Protein AF-A0A2W0CBE4-F1 (afdb_monomer_lite)

Sequence (94 aa):
MFDRSFEKEGIDSITYVEFQSAEAIKQCAISGIGIAFLPEIVAESEVERGELVVLPWQIPDLQVYTQMLWHKEKAFTNHVFFHRSNQGSFWFTE

InterPro domains:
  IPR005119 LysR, substrate-binding [PF03466] (2-75)

pLDDT: mean 75.32, std 16.88, range [40.31, 97.06]

Radius of gyration: 17.61 Å; chains: 1; bounding box: 34×37×43 Å

Structure (mmCIF, N/CA/C/O backbone):
data_AF-A0A2W0CBE4-F1
#
_entry.id   AF-A0A2W0CBE4-F1
#
loop_
_atom_site.group_PDB
_atom_site.id
_atom_site.type_symbol
_atom_site.label_atom_id
_atom_site.label_alt_id
_atom_site.label_comp_id
_atom_site.label_asym_id
_atom_site.label_entity_id
_atom_site.label_seq_id
_atom_site.pdbx_PDB_ins_code
_atom_site.Cartn_x
_atom_site.Cartn_y
_atom_site.Cartn_z
_atom_site.occupancy
_atom_site.B_iso_or_equiv
_atom_site.auth_seq_id
_atom_site.auth_comp_id
_atom_site.auth_asym_id
_atom_site.auth_atom_id
_atom_site.pdbx_PDB_model_num
ATOM 1 N N . MET A 1 1 ? 12.312 10.914 0.104 1.00 53.34 1 MET A N 1
ATOM 2 C CA . MET A 1 1 ? 11.704 11.793 -0.949 1.00 53.34 1 MET A CA 1
ATOM 3 C C . MET A 1 1 ? 10.361 12.331 -0.471 1.00 53.34 1 MET A C 1
ATOM 5 O O . MET A 1 1 ? 10.113 13.512 -0.659 1.00 53.34 1 MET A O 1
ATOM 9 N N . PHE A 1 2 ? 9.556 11.500 0.196 1.00 57.88 2 PHE A N 1
ATOM 10 C CA . PHE A 1 2 ? 8.337 11.891 0.914 1.00 57.88 2 PHE A CA 1
ATOM 11 C C . PHE A 1 2 ? 8.612 12.721 2.175 1.00 57.88 2 PHE A C 1
ATOM 13 O O . PHE A 1 2 ? 7.879 13.655 2.475 1.00 57.88 2 PHE A O 1
ATOM 20 N N . ASP A 1 3 ? 9.726 12.448 2.845 1.00 57.72 3 ASP A N 1
ATOM 21 C CA . ASP A 1 3 ? 10.164 13.099 4.093 1.00 57.72 3 ASP A CA 1
ATOM 22 C C . ASP A 1 3 ? 10.313 14.617 3.920 1.00 57.72 3 ASP A C 1
ATOM 24 O O . ASP A 1 3 ? 9.885 15.402 4.759 1.00 57.72 3 ASP A O 1
ATOM 28 N N . ARG A 1 4 ? 10.803 15.046 2.748 1.00 61.97 4 ARG A N 1
ATOM 29 C CA . ARG A 1 4 ? 10.951 16.468 2.397 1.00 61.97 4 ARG A CA 1
ATOM 30 C C . ARG A 1 4 ? 9.623 17.210 2.270 1.00 61.97 4 ARG A C 1
ATOM 32 O O . ARG A 1 4 ? 9.611 18.432 2.395 1.00 61.97 4 ARG A O 1
ATOM 39 N N . SER A 1 5 ? 8.531 16.512 1.964 1.00 63.81 5 SER A N 1
ATOM 40 C CA . SER A 1 5 ? 7.204 17.129 1.903 1.00 63.81 5 SER A CA 1
ATOM 41 C C . SER A 1 5 ? 6.672 17.404 3.310 1.00 63.81 5 SER A C 1
ATOM 43 O O . SER A 1 5 ? 6.028 18.423 3.519 1.00 63.81 5 SER A O 1
ATOM 45 N N . PHE A 1 6 ? 7.002 16.546 4.281 1.00 67.31 6 PHE A N 1
ATOM 46 C CA . PHE A 1 6 ? 6.626 16.707 5.688 1.00 67.31 6 PHE A CA 1
ATOM 47 C C . PHE A 1 6 ? 7.449 17.770 6.413 1.00 67.31 6 PHE A C 1
ATOM 49 O O . PHE A 1 6 ? 6.891 18.587 7.144 1.00 67.31 6 PHE A O 1
ATOM 56 N N . GLU A 1 7 ? 8.755 17.810 6.147 1.00 64.94 7 GLU A N 1
ATOM 57 C CA . GLU A 1 7 ? 9.657 18.838 6.679 1.00 64.94 7 GLU A CA 1
ATOM 58 C C . GLU A 1 7 ? 9.248 20.249 6.225 1.00 64.94 7 GLU A C 1
ATOM 60 O O . GLU A 1 7 ? 9.318 21.202 6.998 1.00 64.94 7 GLU A O 1
ATOM 65 N N . LYS A 1 8 ? 8.774 20.402 4.979 1.00 64.00 8 LYS A N 1
ATOM 66 C CA . LYS A 1 8 ? 8.304 21.697 4.457 1.00 64.00 8 LYS A CA 1
ATOM 67 C C . LYS A 1 8 ? 7.058 22.228 5.163 1.00 64.00 8 LYS A C 1
ATOM 69 O O . LYS A 1 8 ? 6.905 23.441 5.260 1.00 64.00 8 LYS A O 1
ATOM 74 N N . GLU A 1 9 ? 6.204 21.338 5.655 1.00 68.31 9 GLU A N 1
ATOM 75 C CA . GLU A 1 9 ? 4.979 21.688 6.382 1.00 68.31 9 GLU A CA 1
ATOM 76 C C . GLU A 1 9 ? 5.218 21.827 7.902 1.00 68.31 9 GLU A C 1
ATOM 78 O O . GLU A 1 9 ? 4.274 22.034 8.661 1.00 68.31 9 GLU A O 1
ATOM 83 N N . GLY A 1 10 ? 6.475 21.738 8.366 1.00 64.25 10 GLY A N 1
ATOM 84 C CA . GLY A 1 10 ? 6.847 21.929 9.774 1.00 64.25 10 GLY A CA 1
ATOM 85 C C . GLY A 1 10 ? 6.463 20.766 10.692 1.00 64.25 10 GLY A C 1
ATOM 86 O O . GLY A 1 10 ? 6.279 20.960 11.896 1.00 64.25 10 GLY A O 1
ATOM 87 N N . ILE A 1 11 ? 6.296 19.560 10.138 1.00 68.62 11 ILE A N 1
ATOM 88 C CA . ILE A 1 11 ? 5.970 18.364 10.916 1.00 68.62 11 ILE A CA 1
ATOM 89 C C . ILE A 1 11 ? 7.269 17.636 11.287 1.00 68.62 11 ILE A C 1
ATOM 91 O O . ILE A 1 11 ? 7.718 16.729 10.591 1.00 68.62 11 ILE A O 1
ATOM 95 N N . ASP A 1 12 ? 7.849 18.017 12.424 1.00 61.34 12 ASP A N 1
ATO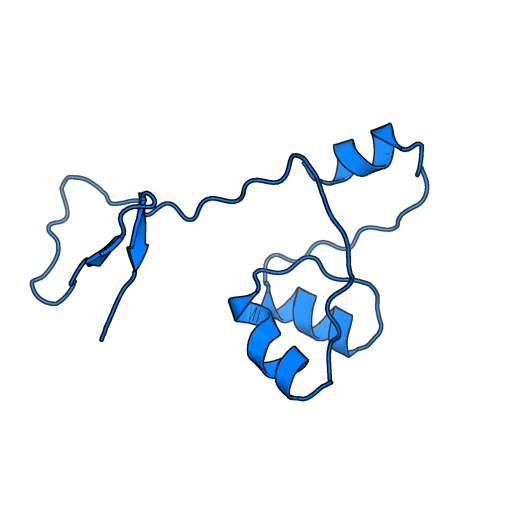M 96 C CA . ASP A 1 12 ? 9.176 17.550 12.864 1.00 61.34 12 ASP A CA 1
ATOM 97 C C . ASP A 1 12 ? 9.162 16.207 13.631 1.00 61.34 12 ASP A C 1
ATOM 99 O O . ASP A 1 12 ? 10.209 15.708 14.039 1.00 61.34 12 ASP A O 1
ATOM 103 N N . SER A 1 13 ? 7.986 15.608 13.869 1.00 60.84 13 SER A N 1
ATOM 104 C CA . SER A 1 13 ? 7.828 14.464 14.787 1.00 60.84 13 SER A CA 1
ATOM 105 C C . SER A 1 13 ? 6.918 13.353 14.243 1.00 60.84 13 SER A C 1
ATOM 107 O O . SER A 1 13 ? 5.993 12.902 14.923 1.00 60.84 13 SER A O 1
ATOM 109 N N . ILE A 1 14 ? 7.182 12.877 13.025 1.00 69.88 14 ILE A N 1
ATOM 110 C CA . ILE A 1 14 ? 6.596 11.624 12.522 1.00 69.88 14 ILE A CA 1
ATOM 111 C C . ILE A 1 14 ? 7.624 10.505 12.701 1.00 69.88 14 ILE A C 1
ATOM 113 O O . ILE A 1 14 ? 8.774 10.628 12.288 1.00 69.88 14 ILE A O 1
ATOM 117 N N . THR A 1 15 ? 7.214 9.403 13.332 1.00 75.88 15 THR A N 1
ATOM 118 C CA . THR A 1 15 ? 8.023 8.177 13.373 1.00 75.88 15 THR A CA 1
ATOM 119 C C . THR A 1 15 ? 7.781 7.399 12.088 1.00 75.88 15 THR A C 1
ATOM 121 O O . THR A 1 15 ? 6.665 6.939 11.850 1.00 75.88 15 THR A O 1
ATOM 124 N N . TYR A 1 16 ? 8.818 7.256 11.266 1.00 77.62 16 TYR A N 1
ATOM 125 C CA . TYR A 1 16 ? 8.756 6.488 10.026 1.00 77.62 16 TYR A CA 1
ATOM 126 C C . TYR A 1 16 ? 9.224 5.056 10.264 1.00 77.62 16 TYR A C 1
ATOM 128 O O . TYR A 1 16 ? 10.232 4.819 10.932 1.00 77.62 16 TYR A O 1
ATOM 136 N N . VAL A 1 17 ? 8.495 4.102 9.693 1.00 82.00 17 VAL A N 1
ATOM 137 C CA . VAL A 1 17 ? 8.904 2.699 9.638 1.00 82.00 17 VAL A CA 1
ATOM 138 C C . VAL A 1 17 ? 8.960 2.298 8.175 1.00 82.00 17 VAL A C 1
ATOM 140 O O . VAL A 1 17 ? 7.963 2.387 7.461 1.00 82.00 17 VAL A O 1
ATOM 143 N N . GLU A 1 18 ? 10.135 1.868 7.728 1.00 83.94 18 GLU A N 1
ATOM 144 C CA . GLU A 1 18 ? 10.371 1.479 6.343 1.00 83.94 18 GLU A CA 1
ATOM 145 C C . GLU A 1 18 ? 10.469 -0.041 6.222 1.00 83.94 18 GLU A C 1
ATOM 147 O O . GLU A 1 18 ? 11.198 -0.700 6.966 1.00 83.94 18 GLU A O 1
ATOM 152 N N . PHE A 1 19 ? 9.772 -0.596 5.234 1.00 86.50 19 PHE A N 1
ATOM 153 C CA . PHE A 1 19 ? 9.900 -1.996 4.853 1.00 86.50 19 PHE A CA 1
ATOM 154 C C . PHE A 1 19 ? 10.179 -2.095 3.358 1.00 86.50 19 PHE A C 1
ATOM 156 O O . PHE A 1 19 ? 9.686 -1.302 2.561 1.00 86.50 19 PHE A O 1
ATOM 163 N N . GLN A 1 20 ? 10.930 -3.120 2.959 1.00 87.00 20 GLN A N 1
ATOM 164 C CA . GLN A 1 20 ? 11.201 -3.377 1.541 1.00 87.00 20 GLN A CA 1
ATOM 165 C C . GLN A 1 20 ? 10.022 -4.026 0.807 1.00 87.00 20 GLN A C 1
ATOM 167 O O . GLN A 1 20 ? 9.985 -4.030 -0.420 1.00 87.00 20 GLN A O 1
ATOM 172 N N . SER A 1 21 ? 9.073 -4.601 1.548 1.00 93.12 21 SER A N 1
ATOM 173 C CA . SER A 1 21 ? 7.917 -5.298 0.992 1.00 93.12 21 SER A CA 1
ATOM 174 C C . SER A 1 21 ? 6.658 -4.463 1.163 1.00 93.12 21 SER A C 1
ATOM 176 O O . SER A 1 21 ? 6.286 -4.135 2.290 1.00 93.12 21 SER A O 1
ATOM 178 N N . ALA A 1 22 ? 5.963 -4.200 0.056 1.00 91.81 22 ALA A N 1
ATOM 179 C CA . ALA A 1 22 ? 4.649 -3.564 0.083 1.00 91.81 22 ALA A CA 1
ATOM 180 C C . ALA A 1 22 ? 3.636 -4.384 0.906 1.00 91.81 22 ALA A C 1
ATOM 182 O O . ALA A 1 22 ? 2.798 -3.808 1.592 1.00 91.81 22 ALA A O 1
ATOM 183 N N . GLU A 1 23 ? 3.767 -5.715 0.922 1.00 93.88 23 GLU A N 1
ATOM 184 C CA . GLU A 1 23 ? 2.920 -6.585 1.742 1.00 93.88 23 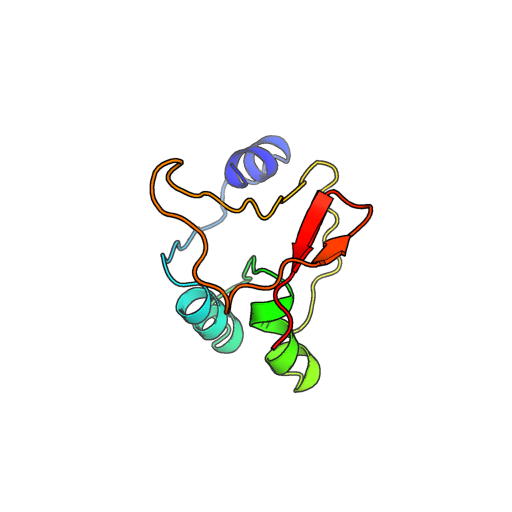GLU A CA 1
ATOM 185 C C . GLU A 1 23 ? 3.190 -6.392 3.238 1.00 93.88 23 GLU A C 1
ATOM 187 O O . GLU A 1 23 ? 2.256 -6.300 4.023 1.00 93.88 23 GLU A O 1
ATOM 192 N N . ALA A 1 24 ? 4.456 -6.254 3.646 1.00 93.81 24 ALA A N 1
ATOM 193 C CA . ALA A 1 24 ? 4.783 -5.996 5.050 1.00 93.81 24 ALA A CA 1
ATOM 194 C C . ALA A 1 24 ? 4.200 -4.653 5.520 1.00 93.81 24 ALA A C 1
ATOM 196 O O . ALA A 1 24 ? 3.578 -4.587 6.579 1.00 93.81 24 ALA A O 1
ATOM 197 N N . ILE A 1 25 ? 4.327 -3.609 4.693 1.00 94.50 25 ILE A N 1
ATOM 198 C CA . ILE A 1 25 ? 3.716 -2.297 4.949 1.00 94.50 25 ILE A CA 1
ATOM 199 C C . ILE A 1 25 ? 2.189 -2.431 5.068 1.00 94.50 25 ILE A C 1
ATOM 201 O O . ILE A 1 25 ? 1.596 -1.901 6.009 1.00 94.50 25 ILE A O 1
ATOM 205 N N . LYS A 1 26 ? 1.552 -3.164 4.145 1.00 95.12 26 LYS A N 1
ATOM 206 C CA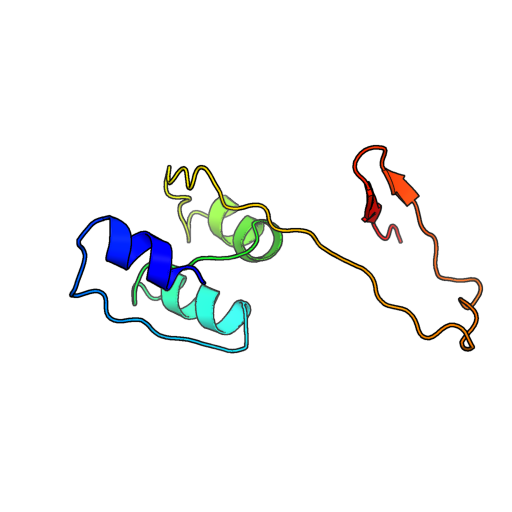 . LYS A 1 26 ? 0.104 -3.402 4.150 1.00 95.12 26 LYS A CA 1
ATOM 207 C C . LYS A 1 26 ? -0.354 -4.097 5.431 1.00 95.12 26 LYS A C 1
ATOM 209 O O . LYS A 1 26 ? -1.275 -3.615 6.083 1.00 95.12 26 LYS A O 1
ATOM 214 N N . GLN A 1 27 ? 0.331 -5.162 5.846 1.00 94.88 27 GLN A N 1
ATOM 215 C CA . GLN A 1 27 ? 0.011 -5.882 7.081 1.00 94.88 27 GLN A CA 1
ATOM 216 C C . GLN A 1 27 ? 0.176 -5.006 8.332 1.00 94.88 27 GLN A C 1
ATOM 218 O O . GLN A 1 27 ? -0.637 -5.095 9.253 1.00 94.88 27 GLN A O 1
ATOM 223 N N . CYS A 1 28 ? 1.169 -4.112 8.369 1.00 93.56 28 CYS A N 1
ATOM 224 C CA . CYS A 1 28 ? 1.305 -3.142 9.458 1.00 93.56 28 CYS A CA 1
ATOM 225 C C . CYS A 1 28 ? 0.119 -2.167 9.530 1.00 93.56 28 CYS A C 1
ATOM 227 O O . CYS A 1 28 ? -0.368 -1.893 10.628 1.00 93.56 28 CYS A O 1
ATOM 229 N N . ALA A 1 29 ? -0.364 -1.675 8.385 1.00 94.19 29 ALA A N 1
ATOM 230 C CA . ALA A 1 29 ? -1.533 -0.797 8.333 1.00 94.19 29 ALA A CA 1
ATOM 231 C C . ALA A 1 29 ? -2.815 -1.515 8.776 1.00 94.19 29 ALA A C 1
ATOM 233 O O . ALA A 1 29 ? -3.537 -0.992 9.621 1.00 94.19 29 ALA A O 1
ATOM 234 N N . ILE A 1 30 ? -3.051 -2.740 8.290 1.00 95.25 30 ILE A N 1
ATOM 235 C CA . ILE A 1 30 ? -4.192 -3.576 8.711 1.00 95.25 30 ILE A CA 1
ATOM 236 C C . ILE A 1 30 ? -4.144 -3.837 10.221 1.00 95.25 30 ILE A C 1
ATOM 238 O O . ILE A 1 30 ? -5.163 -3.794 10.904 1.00 95.25 30 ILE A O 1
ATOM 242 N N . SER A 1 31 ? -2.944 -4.053 10.764 1.00 94.69 31 SER A N 1
ATOM 243 C CA . SER A 1 31 ? -2.732 -4.279 12.199 1.00 94.69 31 SER A CA 1
ATOM 244 C C . SER A 1 31 ? -2.884 -3.010 13.052 1.00 94.69 31 SER A C 1
ATOM 246 O O . SER A 1 31 ? -2.697 -3.068 14.266 1.00 94.69 31 SER A O 1
ATOM 248 N N . GLY A 1 32 ? -3.184 -1.856 12.445 1.00 91.56 32 GLY A N 1
ATOM 249 C CA . GLY A 1 32 ? -3.370 -0.586 13.147 1.00 91.56 32 GLY A CA 1
ATOM 250 C C . GLY A 1 32 ? -2.078 0.039 13.678 1.00 91.56 32 GLY A C 1
ATOM 251 O O . GLY A 1 32 ? -2.132 0.898 14.553 1.00 91.56 32 GLY A O 1
ATOM 252 N N . ILE A 1 33 ? -0.913 -0.377 13.169 1.00 89.38 33 ILE A N 1
ATOM 253 C CA . ILE A 1 33 ? 0.398 0.127 13.617 1.00 89.38 33 ILE A CA 1
ATOM 254 C C . ILE A 1 33 ? 0.665 1.542 13.071 1.00 89.38 33 ILE A C 1
ATOM 256 O O . ILE A 1 33 ? 1.486 2.276 13.617 1.00 89.38 33 ILE A O 1
ATOM 260 N N . GLY A 1 34 ? -0.052 1.962 12.026 1.00 89.12 34 GLY A N 1
ATOM 261 C CA . GLY A 1 34 ? 0.043 3.314 11.488 1.00 89.12 34 GLY A CA 1
ATOM 262 C C . GLY A 1 34 ? -0.686 3.488 10.161 1.00 89.12 34 GLY A C 1
ATOM 263 O O . GLY A 1 34 ? -1.558 2.701 9.800 1.00 89.12 34 GLY A O 1
ATOM 264 N N . ILE A 1 35 ? -0.300 4.537 9.436 1.00 90.25 35 ILE A N 1
ATOM 265 C CA . ILE A 1 35 ? -0.784 4.851 8.089 1.00 90.25 35 ILE A CA 1
ATOM 266 C C . ILE A 1 35 ? 0.270 4.380 7.085 1.00 90.25 35 ILE A C 1
ATOM 268 O O . ILE A 1 35 ? 1.464 4.588 7.296 1.00 90.25 35 ILE A O 1
ATOM 272 N N . ALA A 1 36 ? -0.170 3.767 5.989 1.00 91.25 36 ALA A N 1
ATOM 273 C CA . ALA A 1 36 ? 0.707 3.277 4.936 1.00 91.25 36 ALA A CA 1
ATOM 274 C C . ALA A 1 36 ? 0.527 4.053 3.631 1.00 91.25 36 ALA A C 1
ATOM 276 O O . ALA A 1 36 ? -0.590 4.374 3.230 1.00 91.25 36 ALA A O 1
ATOM 277 N N . PHE A 1 37 ? 1.642 4.281 2.941 1.00 87.75 37 PHE A N 1
ATOM 278 C CA . PHE A 1 37 ? 1.655 4.748 1.562 1.00 87.75 37 PHE A CA 1
ATOM 279 C C . PHE A 1 37 ? 1.916 3.553 0.638 1.00 87.75 37 PHE A C 1
ATOM 281 O O . PHE A 1 37 ? 2.998 2.965 0.675 1.00 87.75 37 PHE A O 1
ATOM 288 N N . LEU A 1 38 ? 0.919 3.166 -0.159 1.00 89.44 38 LEU A N 1
ATOM 289 C CA . LEU A 1 38 ? 0.950 1.963 -0.995 1.00 89.44 38 LEU A CA 1
ATOM 290 C C . LEU A 1 38 ? 0.400 2.247 -2.397 1.00 89.44 38 LEU A C 1
ATOM 292 O O . LEU A 1 38 ? -0.485 3.092 -2.539 1.00 89.44 38 LEU A O 1
ATOM 296 N N . PRO A 1 39 ? 0.873 1.526 -3.432 1.00 87.94 39 PRO A N 1
ATOM 297 C CA . PRO A 1 39 ? 0.192 1.489 -4.719 1.00 87.94 39 PRO A CA 1
ATOM 298 C C . PRO A 1 39 ? -1.234 0.957 -4.558 1.00 87.94 39 PRO A C 1
ATOM 300 O O . PRO A 1 39 ? -1.450 -0.015 -3.836 1.00 87.94 39 PRO A O 1
ATOM 303 N N . GLU A 1 40 ? -2.176 1.548 -5.289 1.00 87.38 40 GLU A N 1
ATOM 304 C CA . GLU A 1 40 ? -3.601 1.195 -5.240 1.00 87.38 40 GLU A CA 1
ATOM 305 C C . GLU A 1 40 ? -3.838 -0.309 -5.432 1.00 87.38 40 GLU A C 1
ATOM 307 O O . GLU A 1 40 ? -4.450 -0.944 -4.581 1.00 87.38 40 GLU A O 1
ATOM 312 N N . ILE A 1 41 ? -3.221 -0.907 -6.455 1.00 89.19 41 ILE A N 1
ATOM 313 C CA . ILE A 1 41 ? -3.338 -2.342 -6.767 1.00 89.19 41 ILE A CA 1
ATOM 314 C C . ILE A 1 41 ? -2.925 -3.279 -5.619 1.00 89.19 41 ILE A C 1
ATOM 316 O O . ILE A 1 41 ? -3.367 -4.420 -5.556 1.00 89.19 41 ILE A O 1
ATOM 320 N N . VAL A 1 42 ? -2.066 -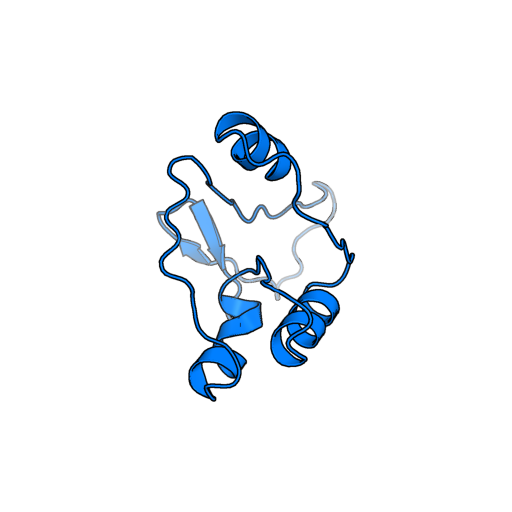2.828 -4.698 1.00 92.62 42 VAL A N 1
ATOM 321 C CA . VAL A 1 42 ? -1.629 -3.654 -3.560 1.00 92.62 42 VAL A CA 1
ATOM 322 C C . VAL A 1 42 ? -2.674 -3.670 -2.442 1.00 92.62 42 VAL A C 1
ATOM 324 O O . VAL A 1 42 ? -2.741 -4.655 -1.706 1.00 92.62 42 VAL A O 1
ATOM 327 N N . ALA A 1 43 ? -3.455 -2.594 -2.306 1.00 94.19 43 ALA A N 1
ATOM 328 C CA . ALA A 1 43 ? -4.422 -2.387 -1.228 1.00 94.19 43 ALA A CA 1
ATOM 329 C C . ALA A 1 43 ? -5.889 -2.494 -1.681 1.00 94.19 43 ALA A C 1
ATOM 331 O O . ALA A 1 43 ? -6.774 -2.499 -0.830 1.00 94.19 43 ALA A O 1
ATOM 332 N N . GLU A 1 44 ? -6.150 -2.578 -2.990 1.00 94.94 44 GLU A N 1
ATOM 333 C CA . GLU A 1 44 ? -7.488 -2.624 -3.595 1.00 94.94 44 GLU A CA 1
ATOM 334 C C . GLU A 1 44 ? -8.386 -3.652 -2.899 1.00 94.94 44 GLU A C 1
ATOM 336 O O . GLU A 1 44 ? -9.447 -3.306 -2.385 1.00 94.94 44 GLU A O 1
ATOM 341 N N . SER A 1 45 ? -7.907 -4.890 -2.762 1.00 95.88 45 SER A N 1
ATOM 342 C CA . SER A 1 45 ? -8.705 -5.975 -2.189 1.00 95.88 45 SER A CA 1
ATOM 343 C C . SER A 1 45 ? -9.054 -5.758 -0.710 1.00 95.88 45 SER A C 1
ATOM 345 O O . SER A 1 45 ? -10.141 -6.106 -0.260 1.00 95.88 45 SER A O 1
ATOM 347 N N . GLU A 1 46 ? -8.144 -5.179 0.069 1.00 96.50 46 GLU A N 1
ATOM 348 C CA . GLU A 1 46 ? -8.327 -4.878 1.489 1.00 96.50 46 GLU A CA 1
ATOM 349 C C . GLU A 1 46 ? -9.273 -3.690 1.686 1.00 96.50 46 GLU A C 1
ATOM 351 O O . GLU A 1 46 ? -10.062 -3.671 2.631 1.00 96.50 46 GLU A O 1
ATOM 356 N N . VAL A 1 47 ? -9.218 -2.708 0.783 1.00 95.94 47 VAL A N 1
ATOM 357 C CA . VAL A 1 47 ? -10.146 -1.574 0.767 1.00 95.94 47 VAL A CA 1
ATOM 358 C C . VAL A 1 47 ? -11.553 -2.044 0.409 1.00 95.94 47 VAL A C 1
ATOM 360 O O . VAL A 1 47 ? -12.506 -1.685 1.098 1.00 95.94 47 VAL A O 1
ATOM 363 N N . GLU A 1 48 ? -11.694 -2.902 -0.603 1.00 96.94 48 GLU A N 1
ATOM 364 C CA . GLU A 1 48 ? -12.977 -3.512 -0.972 1.00 96.94 48 GLU A CA 1
ATOM 365 C C . GLU A 1 48 ? -13.583 -4.338 0.170 1.00 9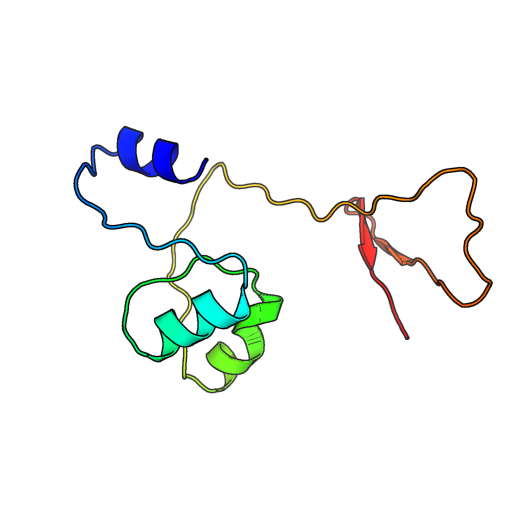6.94 48 GLU A C 1
ATOM 367 O O . GLU A 1 48 ? -14.794 -4.296 0.395 1.00 96.94 48 GLU A O 1
ATOM 372 N N . ARG A 1 49 ? -12.748 -5.059 0.932 1.00 97.06 49 ARG A N 1
ATOM 373 C CA . ARG A 1 49 ? -13.174 -5.804 2.130 1.00 97.06 49 ARG A CA 1
ATOM 374 C C . ARG A 1 49 ? -13.458 -4.911 3.344 1.00 97.06 49 ARG A C 1
ATOM 376 O O . ARG A 1 49 ? -14.022 -5.397 4.323 1.00 97.06 49 ARG A O 1
ATOM 383 N N . GLY A 1 50 ? -13.092 -3.629 3.298 1.00 95.38 50 GLY A N 1
ATOM 384 C CA . GLY A 1 50 ? -13.235 -2.688 4.411 1.00 95.38 50 GLY A CA 1
ATOM 385 C C . GLY A 1 50 ? -12.206 -2.874 5.533 1.00 95.38 50 GLY A C 1
ATOM 386 O O . GLY A 1 50 ? -12.401 -2.358 6.631 1.00 95.38 50 GLY A O 1
ATOM 387 N N . GLU A 1 51 ? -11.122 -3.606 5.274 1.00 96.25 51 GLU A N 1
ATOM 388 C CA . GLU A 1 51 ? -9.986 -3.774 6.193 1.00 96.25 51 GLU A CA 1
ATOM 389 C C . GLU A 1 51 ? -9.092 -2.526 6.205 1.00 96.25 51 GLU A C 1
ATOM 391 O O . GLU A 1 51 ? -8.479 -2.203 7.222 1.00 96.25 51 GLU A O 1
ATOM 396 N N . LEU A 1 52 ? -9.040 -1.806 5.080 1.00 96.25 52 LEU A N 1
ATOM 397 C CA . LEU A 1 52 ? -8.335 -0.537 4.928 1.00 96.25 52 LEU A CA 1
ATOM 398 C C . LEU A 1 52 ? -9.272 0.545 4.388 1.00 96.25 52 LEU A C 1
ATOM 400 O O . LEU A 1 52 ? -10.241 0.269 3.686 1.00 96.25 52 LEU A O 1
ATOM 404 N N . VAL A 1 53 ? -8.953 1.803 4.689 1.00 94.62 53 VAL A N 1
ATOM 405 C CA . VAL A 1 53 ? -9.653 2.969 4.143 1.00 94.62 53 VAL A CA 1
ATOM 406 C C . VAL A 1 53 ? -8.656 3.913 3.488 1.00 94.62 53 VAL A C 1
ATOM 408 O O . VAL A 1 53 ? -7.588 4.194 4.034 1.00 94.62 53 VAL A O 1
ATOM 411 N N . VAL A 1 54 ? -9.010 4.413 2.306 1.00 92.69 54 VAL A N 1
ATOM 412 C CA . VAL A 1 54 ? -8.203 5.404 1.593 1.00 92.69 54 VAL A CA 1
ATOM 413 C C . VAL A 1 54 ? -8.382 6.764 2.262 1.00 92.69 54 VAL A C 1
ATOM 415 O O . VAL A 1 54 ? -9.498 7.262 2.407 1.00 92.69 54 VAL A O 1
ATOM 418 N N . LEU A 1 55 ? -7.273 7.381 2.665 1.00 89.94 55 LEU A N 1
ATOM 419 C CA . LEU A 1 55 ? -7.284 8.741 3.195 1.00 89.94 55 LEU A CA 1
ATOM 420 C C . LEU A 1 55 ? -7.384 9.750 2.039 1.00 89.94 55 LEU A C 1
ATOM 422 O O . LEU A 1 55 ? -6.681 9.580 1.041 1.00 89.94 55 LEU A O 1
ATOM 426 N N . PRO A 1 56 ? -8.184 10.828 2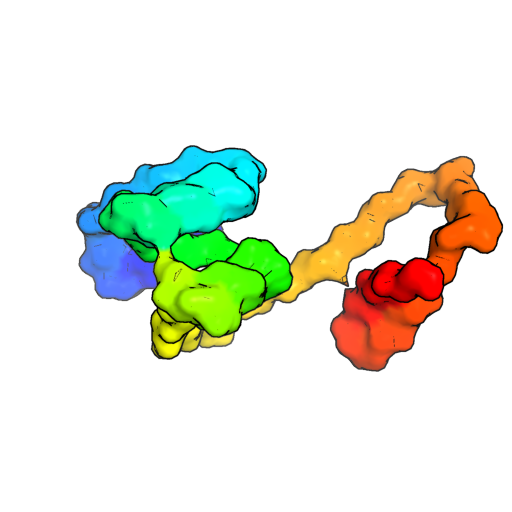.162 1.00 82.50 56 PRO A N 1
ATOM 427 C CA . PRO A 1 56 ? -8.336 11.852 1.125 1.00 82.50 56 PRO A CA 1
ATOM 428 C C . PRO A 1 56 ? -7.121 12.798 1.075 1.00 82.50 56 PRO A C 1
ATOM 430 O O . PRO A 1 56 ? -7.253 14.020 1.137 1.00 82.50 56 PRO A O 1
ATOM 433 N N . TRP A 1 57 ? -5.913 12.240 1.004 1.00 74.94 57 TRP A N 1
ATOM 434 C CA . TRP A 1 57 ? -4.667 12.990 0.965 1.00 74.94 57 TRP A CA 1
ATOM 435 C C . TRP A 1 57 ? -4.308 13.339 -0.477 1.00 74.94 57 TRP A C 1
ATOM 437 O O . TRP A 1 57 ? -3.995 12.471 -1.288 1.00 74.94 57 TRP A O 1
ATOM 447 N N . GLN A 1 58 ? -4.317 14.630 -0.796 1.00 68.94 58 GLN A N 1
ATOM 448 C CA . GLN A 1 58 ? -3.828 15.152 -2.071 1.00 68.94 58 GLN A CA 1
ATOM 449 C C . GLN A 1 58 ? -2.381 15.625 -1.889 1.00 68.94 58 GLN A C 1
ATOM 451 O O . GLN A 1 58 ? -2.139 16.595 -1.175 1.00 68.94 58 GLN A O 1
ATOM 456 N N . ILE A 1 59 ? -1.412 14.932 -2.495 1.00 70.00 59 ILE A N 1
ATOM 457 C CA . ILE A 1 59 ? -0.019 15.398 -2.555 1.00 70.00 59 ILE A CA 1
ATOM 458 C C . ILE A 1 59 ? 0.174 16.042 -3.934 1.00 70.00 59 ILE A C 1
ATOM 460 O O . ILE A 1 59 ? 0.276 15.306 -4.917 1.00 70.00 59 ILE A O 1
ATOM 464 N N . PRO A 1 60 ? 0.194 17.384 -4.039 1.00 63.56 60 PRO A N 1
ATOM 465 C CA . PRO A 1 60 ? 0.101 18.084 -5.323 1.00 63.56 60 PRO A CA 1
ATOM 466 C C . PRO A 1 60 ? 1.239 17.771 -6.308 1.00 63.56 60 PRO A C 1
ATOM 468 O O . PRO A 1 60 ? 1.033 17.875 -7.513 1.00 63.56 60 PRO A O 1
ATOM 471 N N . ASP A 1 61 ? 2.400 17.322 -5.823 1.00 66.75 61 ASP A N 1
ATOM 472 C CA . ASP A 1 61 ? 3.597 17.095 -6.646 1.00 66.75 61 ASP A CA 1
ATOM 473 C C . ASP A 1 61 ? 4.036 15.622 -6.739 1.00 66.75 61 ASP A C 1
ATOM 475 O O . ASP A 1 61 ? 5.148 15.329 -7.188 1.00 66.75 61 ASP A O 1
ATOM 479 N N . LEU A 1 62 ? 3.205 14.665 -6.310 1.00 69.50 62 LEU A N 1
ATOM 480 C CA . LEU A 1 62 ? 3.587 13.255 -6.363 1.00 69.50 62 LEU A CA 1
ATOM 481 C C . LEU A 1 62 ? 3.147 12.596 -7.673 1.00 69.50 62 LEU A C 1
ATOM 483 O O . LEU A 1 62 ? 2.014 12.142 -7.811 1.00 69.50 62 LEU A O 1
ATOM 487 N N . GLN A 1 63 ? 4.078 12.486 -8.618 1.00 70.19 63 GLN A N 1
ATOM 488 C CA . GLN A 1 63 ? 3.892 11.706 -9.841 1.00 70.19 63 GLN A CA 1
ATOM 489 C C . GLN A 1 63 ? 4.730 10.427 -9.787 1.00 70.19 63 GLN A C 1
ATOM 491 O O . GLN A 1 63 ? 5.961 10.476 -9.815 1.00 70.19 63 GLN A O 1
ATOM 496 N N . VAL A 1 64 ? 4.061 9.275 -9.711 1.00 72.75 64 VAL A N 1
ATOM 497 C CA . VAL A 1 64 ? 4.706 7.955 -9.717 1.00 72.75 64 VAL A CA 1
ATOM 498 C C . VAL A 1 64 ? 4.533 7.324 -11.093 1.00 72.75 64 VAL A C 1
ATOM 500 O O . VAL A 1 64 ? 3.415 7.193 -11.585 1.00 72.75 64 VAL A O 1
ATOM 503 N N . TYR A 1 65 ? 5.643 6.916 -11.708 1.00 75.88 65 TYR A N 1
ATOM 504 C CA . TYR A 1 65 ? 5.655 6.283 -13.025 1.00 75.88 65 TYR A CA 1
ATOM 505 C C . TYR A 1 65 ? 6.192 4.857 -12.929 1.00 75.88 65 TYR A C 1
ATOM 507 O O . TYR A 1 65 ? 7.316 4.639 -12.471 1.00 75.88 65 TYR A O 1
ATOM 515 N N . THR A 1 66 ? 5.423 3.889 -13.426 1.00 77.56 66 THR A N 1
ATOM 516 C CA . THR A 1 66 ? 5.893 2.510 -13.597 1.00 77.56 66 THR A CA 1
ATOM 517 C C . THR A 1 66 ? 6.678 2.410 -14.900 1.00 77.56 66 THR A C 1
ATOM 519 O O . THR A 1 66 ? 6.116 2.540 -15.986 1.00 77.56 66 THR A O 1
ATOM 522 N N . GLN A 1 67 ? 7.990 2.195 -14.796 1.00 75.12 67 GLN A N 1
ATOM 523 C CA . GLN A 1 67 ? 8.877 2.041 -15.947 1.00 75.12 67 GLN A CA 1
ATOM 524 C C . GLN A 1 67 ? 9.294 0.585 -16.108 1.00 75.12 67 GLN A C 1
ATOM 526 O O . GLN A 1 67 ? 9.664 -0.079 -15.141 1.00 75.12 67 GLN A O 1
ATOM 531 N N . MET A 1 68 ? 9.287 0.108 -17.349 1.00 79.50 68 MET A N 1
ATOM 532 C CA . MET A 1 68 ? 9.787 -1.217 -17.680 1.00 79.50 68 MET A CA 1
ATOM 533 C C . MET A 1 68 ? 11.203 -1.115 -18.241 1.00 79.50 68 MET A C 1
ATOM 535 O O . MET A 1 68 ? 11.452 -0.394 -19.206 1.00 79.50 68 MET A O 1
ATOM 539 N N . LEU A 1 69 ? 12.129 -1.854 -17.636 1.00 78.88 69 LEU A N 1
ATOM 540 C CA . LEU A 1 69 ? 13.535 -1.879 -18.023 1.00 78.88 69 LEU A CA 1
ATOM 541 C C . LEU A 1 69 ? 13.878 -3.247 -18.605 1.00 78.88 69 LEU A C 1
ATOM 543 O O . LEU A 1 69 ? 13.594 -4.286 -18.011 1.00 78.88 69 LEU A O 1
ATOM 547 N N . TRP A 1 70 ? 14.517 -3.236 -19.769 1.00 79.62 70 TRP A N 1
ATOM 548 C CA . TRP A 1 70 ? 14.917 -4.432 -20.496 1.00 79.62 70 TRP A CA 1
ATOM 549 C C . TRP A 1 70 ? 16.362 -4.274 -21.003 1.00 79.62 70 TRP A C 1
ATOM 551 O O . TRP A 1 70 ? 16.740 -3.253 -21.574 1.00 79.62 70 TRP A O 1
ATOM 561 N N . HIS A 1 71 ? 17.186 -5.307 -20.798 1.00 79.19 71 HIS A N 1
ATOM 562 C CA . HIS A 1 71 ? 18.515 -5.419 -21.396 1.00 79.19 71 HIS A CA 1
ATOM 563 C C . HIS A 1 71 ? 18.473 -5.640 -22.917 1.00 79.19 71 HIS A C 1
ATOM 565 O O . HIS A 1 71 ? 18.216 -6.761 -23.347 1.00 79.19 71 HIS A O 1
ATOM 571 N N . LYS A 1 72 ? 18.853 -4.629 -23.708 1.00 74.62 72 LYS A N 1
ATOM 572 C CA . LYS A 1 72 ? 18.840 -4.571 -25.191 1.00 74.62 72 LYS A CA 1
ATOM 573 C C . LYS A 1 72 ? 19.169 -5.866 -25.968 1.00 74.62 72 LYS A C 1
ATOM 575 O O . LYS A 1 72 ? 18.685 -6.045 -27.077 1.00 74.62 72 LYS A O 1
ATOM 580 N N . GLU A 1 73 ? 20.004 -6.750 -25.421 1.00 76.12 73 GLU A N 1
ATOM 581 C CA . GLU A 1 73 ? 20.475 -7.981 -26.085 1.00 76.12 73 GLU A CA 1
ATOM 582 C C . GLU A 1 73 ? 19.613 -9.223 -25.795 1.00 76.12 73 GLU A C 1
ATOM 584 O O . GLU A 1 73 ? 19.837 -10.278 -26.380 1.00 76.12 73 GLU A O 1
ATOM 589 N N . LYS A 1 74 ? 18.628 -9.131 -24.894 1.00 70.44 74 LYS A N 1
ATOM 590 C CA . LYS A 1 74 ? 17.716 -10.241 -24.579 1.00 70.44 74 LYS A CA 1
ATOM 591 C C . LYS A 1 74 ? 16.401 -10.077 -25.328 1.00 70.44 74 LYS A C 1
ATOM 593 O O . LYS A 1 74 ? 15.564 -9.335 -24.858 1.00 70.44 74 LYS A O 1
ATOM 598 N N . ALA A 1 75 ? 16.185 -10.733 -26.462 1.00 67.12 75 ALA A N 1
ATOM 599 C CA . ALA A 1 75 ? 14.911 -10.599 -27.177 1.00 67.12 75 ALA A CA 1
ATOM 600 C C . ALA A 1 75 ? 13.699 -10.930 -26.283 1.00 67.12 75 ALA A C 1
ATOM 602 O O . ALA A 1 75 ? 13.771 -11.822 -25.433 1.00 67.12 75 ALA A O 1
ATOM 603 N N . PHE A 1 76 ? 12.578 -10.240 -26.505 1.00 65.50 76 PHE A N 1
ATOM 604 C CA . PHE A 1 76 ? 11.298 -10.701 -25.982 1.00 65.50 76 PHE A CA 1
ATOM 605 C C . PHE A 1 76 ? 10.996 -12.071 -26.584 1.00 65.50 76 PHE A C 1
ATOM 607 O O . PHE A 1 76 ? 10.905 -12.222 -27.802 1.00 65.50 76 PHE A O 1
ATOM 614 N N . THR A 1 77 ? 10.861 -13.081 -25.735 1.00 60.72 77 THR A N 1
ATOM 615 C CA . THR A 1 77 ? 10.302 -14.366 -26.150 1.00 60.72 77 THR A CA 1
ATOM 616 C C . THR A 1 77 ? 8.845 -14.141 -26.573 1.00 60.72 77 THR A C 1
ATOM 618 O O . THR A 1 77 ? 8.159 -13.317 -25.973 1.00 60.72 77 THR A O 1
ATOM 621 N N . ASN A 1 78 ? 8.359 -14.886 -27.571 1.00 56.66 78 ASN A N 1
ATOM 622 C CA . ASN A 1 78 ? 7.050 -14.723 -28.236 1.00 56.66 78 ASN A CA 1
ATOM 623 C C . ASN A 1 78 ? 5.787 -14.732 -27.334 1.00 56.66 78 ASN A C 1
ATOM 625 O O . ASN A 1 78 ? 4.683 -14.630 -27.853 1.00 56.66 78 ASN A O 1
ATOM 629 N N . HIS A 1 79 ? 5.923 -14.859 -26.014 1.00 60.41 79 HIS A N 1
ATOM 630 C CA . HIS A 1 79 ? 4.822 -14.852 -25.045 1.00 60.41 79 HIS A CA 1
ATOM 631 C C . HIS A 1 79 ? 4.630 -13.512 -24.323 1.00 60.41 79 HIS A C 1
ATOM 633 O O . HIS A 1 79 ? 3.750 -13.400 -23.479 1.00 60.41 79 HIS A O 1
ATOM 639 N N . VAL A 1 80 ? 5.447 -12.497 -24.616 1.00 62.41 80 VAL A N 1
ATOM 640 C CA . VAL A 1 80 ? 5.329 -11.187 -23.970 1.00 62.41 80 VAL A CA 1
ATOM 641 C C . VAL A 1 80 ? 4.558 -10.235 -24.886 1.00 62.41 80 VAL A C 1
ATOM 643 O O . VAL A 1 80 ? 5.119 -9.679 -25.830 1.00 62.41 80 VAL A O 1
ATOM 646 N N . PHE A 1 81 ? 3.264 -10.060 -24.613 1.00 56.31 81 PHE A N 1
ATOM 647 C CA . PHE A 1 81 ? 2.411 -9.096 -25.307 1.00 56.31 81 PHE A CA 1
ATOM 648 C C . PHE A 1 81 ? 2.424 -7.751 -24.577 1.00 56.31 81 PHE A C 1
ATOM 650 O O . PHE A 1 81 ? 2.168 -7.673 -23.378 1.00 56.31 81 PHE A O 1
ATOM 657 N N . PHE A 1 82 ? 2.713 -6.681 -25.319 1.00 57.88 82 PHE A N 1
ATOM 658 C CA . PHE A 1 82 ? 2.698 -5.313 -24.811 1.00 57.88 82 PHE A CA 1
ATOM 659 C C . PHE A 1 82 ? 1.527 -4.541 -25.400 1.00 57.88 82 PHE A C 1
ATOM 661 O O . PHE A 1 82 ? 1.506 -4.275 -26.603 1.00 57.88 82 PHE A O 1
ATOM 668 N N . HIS A 1 83 ? 0.592 -4.112 -24.553 1.00 54.78 83 HIS A N 1
ATOM 669 C CA . HIS A 1 83 ? -0.396 -3.118 -24.951 1.00 54.78 83 HIS A CA 1
ATOM 670 C C . HIS A 1 83 ? 0.115 -1.717 -24.598 1.00 54.78 83 HIS A C 1
ATOM 672 O O . HIS A 1 83 ? 0.343 -1.396 -23.429 1.00 54.78 83 HIS A O 1
ATOM 678 N N . ARG A 1 84 ? 0.322 -0.872 -25.615 1.00 43.41 84 ARG A N 1
ATOM 679 C CA . ARG A 1 84 ? 0.711 0.531 -25.429 1.00 43.41 84 ARG A CA 1
ATOM 680 C C . ARG A 1 84 ? -0.543 1.370 -25.188 1.00 43.41 84 ARG A C 1
ATOM 682 O O . ARG A 1 84 ? -1.267 1.669 -26.133 1.00 43.41 84 ARG A O 1
ATOM 689 N N . SER A 1 85 ? -0.768 1.785 -23.943 1.00 46.38 85 SER A N 1
ATOM 690 C CA . SER A 1 85 ? -1.766 2.811 -23.626 1.00 46.38 85 SER A CA 1
ATOM 691 C C . SER A 1 85 ? -1.258 4.200 -24.037 1.00 46.38 85 SER A C 1
ATOM 693 O O . SER A 1 85 ? -0.059 4.492 -23.968 1.00 46.38 85 SER A O 1
ATOM 695 N N . ASN A 1 86 ? -2.175 5.087 -24.434 1.00 43.75 86 ASN A N 1
ATOM 696 C CA . ASN A 1 86 ? -1.890 6.464 -24.859 1.00 43.75 86 ASN A CA 1
ATOM 697 C C . ASN A 1 86 ? -1.323 7.358 -23.726 1.00 43.75 86 ASN A C 1
ATOM 699 O O . ASN A 1 86 ? -1.022 8.524 -23.958 1.00 43.75 86 ASN A O 1
ATOM 703 N N . GLN A 1 87 ? -1.161 6.811 -22.513 1.00 50.62 87 GLN A N 1
ATOM 704 C CA . GLN A 1 87 ? -0.561 7.463 -21.340 1.00 50.62 87 GLN A CA 1
ATOM 705 C C . GLN A 1 87 ? 0.869 6.977 -21.012 1.00 50.62 87 GLN A C 1
ATOM 707 O O . GLN A 1 87 ? 1.385 7.238 -19.931 1.00 50.62 87 GLN A O 1
ATOM 712 N N . GLY A 1 88 ? 1.547 6.280 -21.933 1.00 41.34 88 GLY A N 1
ATOM 713 C CA . GLY A 1 88 ? 2.972 5.934 -21.780 1.00 41.34 88 GLY A CA 1
ATOM 714 C C . GLY A 1 88 ? 3.269 4.758 -20.842 1.00 41.34 88 GLY A C 1
ATOM 715 O O . GLY A 1 88 ? 4.434 4.443 -20.615 1.00 41.34 88 GLY A O 1
ATOM 716 N N . SER A 1 89 ? 2.240 4.080 -20.339 1.00 49.03 89 SER A N 1
ATOM 717 C CA . SER A 1 89 ? 2.347 2.869 -19.523 1.00 49.03 89 SER A CA 1
ATOM 718 C C . SER A 1 89 ? 2.024 1.627 -20.363 1.00 49.03 89 SER A C 1
ATOM 720 O O . SER A 1 89 ? 1.023 1.579 -21.084 1.00 49.03 89 SER A O 1
ATOM 722 N N . PHE A 1 90 ? 2.911 0.633 -20.290 1.00 48.91 90 PHE A N 1
ATOM 723 C CA . PHE A 1 90 ? 2.714 -0.694 -20.866 1.00 48.91 90 PHE A CA 1
ATOM 724 C C . PHE A 1 90 ? 2.065 -1.597 -19.816 1.00 48.91 90 PHE A C 1
ATOM 726 O O . PHE A 1 90 ? 2.612 -1.740 -18.724 1.00 48.91 90 PHE A O 1
ATOM 733 N N . TRP A 1 91 ? 0.930 -2.210 -20.150 1.00 45.22 91 TRP A N 1
ATOM 734 C CA . TRP A 1 91 ? 0.280 -3.214 -19.303 1.00 45.22 91 TRP A CA 1
ATOM 735 C C . TRP A 1 91 ? 0.439 -4.604 -19.922 1.00 45.22 91 TRP A C 1
ATOM 737 O O . TRP A 1 91 ? 0.391 -4.748 -21.148 1.00 45.22 91 TRP A O 1
ATOM 747 N N . PHE A 1 92 ? 0.638 -5.608 -19.066 1.00 44.50 92 PHE A N 1
ATOM 748 C CA . PHE A 1 92 ? 0.539 -7.019 -19.432 1.00 44.50 92 PHE A CA 1
ATOM 749 C C . PHE A 1 92 ? -0.938 -7.417 -19.464 1.00 44.50 92 PHE A C 1
ATOM 751 O O . PHE A 1 92 ? -1.680 -7.098 -18.538 1.00 44.50 92 PHE A O 1
ATOM 758 N N . THR A 1 93 ? -1.346 -8.136 -20.503 1.00 44.50 93 THR A N 1
ATOM 759 C CA . THR A 1 93 ? -2.581 -8.927 -20.502 1.00 44.50 93 THR A CA 1
ATOM 760 C C . THR A 1 93 ? -2.185 -10.381 -20.728 1.00 44.50 93 THR A C 1
ATOM 762 O O . THR A 1 93 ? -1.307 -10.630 -21.559 1.00 44.50 93 THR A O 1
ATOM 765 N N . GLU A 1 94 ? -2.783 -11.304 -19.972 1.00 40.31 94 GLU A N 1
ATOM 766 C CA . GLU A 1 94 ? -2.659 -12.754 -20.208 1.00 40.31 94 GLU A CA 1
ATOM 767 C C . GLU A 1 94 ? -3.204 -13.168 -21.582 1.00 40.31 94 GLU A C 1
ATOM 769 O O . GLU A 1 94 ? -4.164 -12.520 -22.067 1.00 40.31 94 GLU A O 1
#

Organism: NCBI:txid59845

Secondary structure (DSSP, 8-state):
--HHHHHHTT---------S-HHHHHHHHHTTS------HHHHHHHHHTTSS-------TT----------TTSPPPTT---EE-TTS-EE---

Foldseek 3Di:
DVVVVCVVVVNPDDDDDDDPDLVVQVVCVLVVVDDGDHDCVSCVVCVVVVSDDDDPDDDPPDDDDDDDDDDPVDDDDPQFDWDDDPVRDTDTDD